Protein AF-A0A3N5KUD0-F1 (afdb_monomer)

Sequence (151 aa):
RRAGVSFHHTDRGGDITYHGPGQVVGYPILDLREWKRDVAAYVRAIEQVLIDTLAGFGISSGRILGATGVWVDGKKVAAIGVHISRWVTSHGFALNVTTDLSYFQYIVPCGLAKPVTSMAELGCRASRGEVVSALARSFSGIFEFEMEMAA

Radius of gyration: 15.15 Å; Cα contacts (8 Å, |Δi|>4): 228; chains: 1; bounding box: 36×34×39 Å

Secondary structure (DSSP, 8-state):
-TTS-------SSSS-----TTEEEE----BGGGTT--HHHHHHHHHHHHHHHHHTTT---EEETTEEEEEETTEEEEEEEEEEETTEEEEEEEEESS--GGGGGG---TTS---B--TTTTT----HHHHHHHHHHHHHHHHT---PPP-

Nearest PDB structures (foldseek):
  2qhv-assembly1_A  TM=9.414E-01  e=2.216E-14  Thermus thermophilus HB8
  2aru-assembly1_A  TM=7.532E-01  e=3.796E-07  Thermoplasma acidophilum
  4xtw-assembly2_B  TM=7.934E-01  e=2.442E-05  Mycobacterium tuberculosis
  4op0-assembly2_B  TM=7.267E-01  e=1.372E-05  Mycobacterium tuberculosis H37Rv
  6jom-assembly2_B  TM=7.104E-01  e=2.148E-05  Mesomycoplasma hyopneumoniae J

Structure (mmCIF, N/CA/C/O backbone):
data_AF-A0A3N5KUD0-F1
#
_entry.id   AF-A0A3N5KUD0-F1
#
loop_
_atom_site.group_PDB
_atom_site.id
_atom_site.type_symbol
_atom_site.label_atom_id
_atom_site.label_alt_id
_atom_site.label_comp_id
_atom_site.label_asym_id
_atom_site.label_entity_id
_atom_site.label_seq_id
_atom_site.pdbx_PDB_ins_code
_atom_site.Cartn_x
_atom_site.Cartn_y
_atom_site.Cartn_z
_atom_site.occupancy
_atom_site.B_iso_or_equiv
_atom_site.auth_seq_id
_atom_site.auth_comp_id
_atom_site.auth_asym_id
_atom_site.auth_atom_id
_atom_site.pdbx_PDB_model_num
ATOM 1 N N . ARG A 1 1 ? 6.034 -20.499 12.705 1.00 60.84 1 ARG A N 1
ATOM 2 C CA . ARG A 1 1 ? 5.197 -21.691 13.009 1.00 60.84 1 ARG A CA 1
ATOM 3 C C . ARG A 1 1 ? 4.516 -21.652 14.389 1.00 60.84 1 ARG A C 1
ATOM 5 O O . ARG A 1 1 ? 3.348 -21.989 14.419 1.00 60.84 1 ARG A O 1
ATOM 12 N N . ARG A 1 2 ? 5.139 -21.204 15.501 1.00 66.06 2 ARG A N 1
ATOM 13 C CA . ARG A 1 2 ? 4.450 -21.126 16.823 1.00 66.06 2 ARG A CA 1
ATOM 14 C C . ARG A 1 2 ? 3.281 -20.127 16.895 1.00 66.06 2 ARG A C 1
ATOM 16 O O . ARG A 1 2 ? 2.329 -20.387 17.607 1.00 66.06 2 ARG A O 1
ATOM 23 N N . ALA A 1 3 ? 3.330 -19.035 16.130 1.00 77.62 3 ALA A N 1
ATOM 24 C CA . ALA A 1 3 ? 2.257 -18.035 16.057 1.00 77.62 3 ALA A CA 1
ATOM 25 C C . ALA A 1 3 ? 1.248 -18.288 14.913 1.00 77.62 3 ALA A C 1
ATOM 27 O O . ALA A 1 3 ? 0.609 -17.357 14.449 1.00 77.62 3 ALA A O 1
ATOM 28 N N . GLY A 1 4 ? 1.185 -19.501 14.346 1.00 86.69 4 GLY A N 1
ATOM 29 C CA . GLY A 1 4 ? 0.314 -19.785 13.189 1.00 86.69 4 GLY A CA 1
ATOM 30 C C . GLY A 1 4 ? 0.749 -19.145 11.858 1.00 86.69 4 GLY A C 1
ATOM 31 O O . GLY A 1 4 ? 0.085 -19.328 10.847 1.00 86.69 4 GLY A O 1
ATOM 32 N N . VAL A 1 5 ? 1.886 -18.439 11.823 1.00 89.06 5 VAL A N 1
ATOM 33 C CA . VAL A 1 5 ? 2.396 -17.751 10.623 1.00 89.06 5 VAL A CA 1
ATOM 34 C C . VAL A 1 5 ? 3.285 -18.662 9.767 1.00 89.06 5 VAL A C 1
ATOM 36 O O . VAL A 1 5 ? 4.205 -19.322 10.286 1.00 89.06 5 VAL A O 1
ATOM 39 N N . SER A 1 6 ? 3.038 -18.652 8.452 1.00 92.62 6 SER A N 1
ATOM 40 C CA . SER A 1 6 ? 3.927 -19.189 7.415 1.00 92.62 6 SER A CA 1
ATOM 41 C C . SER A 1 6 ? 4.916 -18.131 6.929 1.00 92.62 6 SER A C 1
ATOM 43 O O . SER A 1 6 ? 4.553 -16.966 6.797 1.00 92.62 6 SER A O 1
ATOM 45 N N . PHE A 1 7 ? 6.139 -18.545 6.612 1.00 93.31 7 PHE A N 1
ATOM 46 C CA . PHE A 1 7 ? 7.179 -17.670 6.081 1.00 93.31 7 PHE A CA 1
ATOM 47 C C . PHE A 1 7 ? 7.537 -18.095 4.659 1.00 93.31 7 PHE A C 1
ATOM 49 O O . PHE A 1 7 ? 7.699 -19.290 4.409 1.00 93.31 7 PHE A O 1
ATOM 56 N N . HIS A 1 8 ? 7.664 -17.118 3.761 1.00 94.81 8 HIS A N 1
ATOM 57 C CA . HIS A 1 8 ? 7.936 -17.330 2.342 1.00 94.81 8 HIS A CA 1
ATOM 58 C C . HIS A 1 8 ? 8.954 -16.304 1.854 1.00 94.81 8 HIS A C 1
ATOM 60 O O . HIS A 1 8 ? 8.806 -15.110 2.120 1.00 94.81 8 HIS A O 1
ATOM 66 N N . HIS A 1 9 ? 9.962 -16.766 1.116 1.00 96.06 9 HIS A N 1
ATOM 67 C CA . HIS A 1 9 ? 10.816 -15.882 0.329 1.00 96.06 9 HIS A CA 1
ATOM 68 C C . HIS A 1 9 ? 10.092 -15.480 -0.960 1.00 96.06 9 HIS A C 1
ATOM 70 O O . HIS A 1 9 ? 9.332 -16.262 -1.526 1.00 96.06 9 HIS A O 1
ATOM 76 N N . THR A 1 10 ? 10.322 -14.252 -1.409 1.00 95.62 10 THR A N 1
ATOM 77 C CA . THR A 1 10 ? 9.666 -13.645 -2.573 1.00 95.62 10 THR A CA 1
ATOM 78 C C . THR A 1 10 ? 10.653 -12.725 -3.292 1.00 95.62 10 THR A C 1
ATOM 80 O O . THR A 1 10 ? 11.650 -12.312 -2.703 1.00 95.62 10 THR A O 1
ATOM 83 N N . ASP A 1 11 ? 10.383 -12.432 -4.561 1.00 94.94 11 ASP A N 1
ATOM 84 C CA . ASP A 1 11 ? 11.167 -11.566 -5.448 1.00 94.94 11 ASP A CA 1
ATOM 85 C C . ASP A 1 11 ? 10.683 -10.102 -5.467 1.00 94.94 11 ASP A C 1
ATOM 87 O O . ASP A 1 11 ? 11.226 -9.277 -6.205 1.00 94.94 11 ASP A O 1
ATOM 91 N N . ARG A 1 12 ? 9.673 -9.745 -4.658 1.00 94.50 12 ARG A N 1
ATOM 92 C CA . ARG A 1 12 ? 9.225 -8.349 -4.534 1.00 94.50 12 ARG A CA 1
ATOM 93 C C . ARG A 1 12 ? 10.319 -7.439 -3.980 1.00 94.50 12 ARG A C 1
ATOM 95 O O . ARG A 1 12 ? 11.104 -7.833 -3.122 1.00 94.50 12 ARG A O 1
ATOM 102 N N . GLY A 1 13 ? 10.271 -6.170 -4.376 1.00 90.12 13 GLY A N 1
ATOM 103 C CA . GLY A 1 13 ? 11.044 -5.121 -3.725 1.00 90.12 13 GLY A CA 1
ATOM 104 C C . GLY A 1 13 ? 10.681 -4.939 -2.242 1.00 90.12 13 GLY A C 1
ATOM 105 O O . GLY A 1 13 ? 9.577 -5.271 -1.786 1.00 90.12 13 GLY A O 1
ATOM 106 N N . GLY A 1 14 ? 11.619 -4.348 -1.502 1.00 88.44 14 GLY A N 1
ATOM 107 C CA . GLY A 1 14 ? 11.533 -4.151 -0.055 1.00 88.44 14 GLY A CA 1
ATOM 108 C C . GLY A 1 14 ? 12.031 -5.353 0.752 1.00 88.44 14 GLY A C 1
ATOM 109 O O . GLY A 1 14 ? 12.440 -6.367 0.204 1.00 88.44 14 GLY A O 1
ATOM 110 N N . ASP A 1 15 ? 11.994 -5.217 2.073 1.00 89.75 15 ASP A N 1
ATOM 111 C CA . ASP A 1 15 ? 12.420 -6.239 3.039 1.00 89.75 15 ASP A CA 1
ATOM 112 C C . ASP A 1 15 ? 11.204 -7.069 3.513 1.00 89.75 15 ASP A C 1
ATOM 114 O O . ASP A 1 15 ? 10.210 -7.197 2.796 1.00 89.75 15 ASP A O 1
ATOM 118 N N . ILE A 1 16 ? 11.232 -7.638 4.713 1.00 92.69 16 ILE A N 1
ATOM 119 C CA . ILE A 1 16 ? 10.148 -8.405 5.325 1.00 92.69 16 ILE A CA 1
ATOM 120 C C . ILE A 1 16 ? 8.845 -7.597 5.514 1.00 92.69 16 ILE A C 1
ATOM 122 O O . ILE A 1 16 ? 8.845 -6.395 5.779 1.00 92.69 16 ILE A O 1
ATOM 126 N N . THR A 1 17 ? 7.699 -8.271 5.378 1.00 94.44 17 THR A N 1
ATOM 127 C CA . THR A 1 17 ? 6.366 -7.717 5.673 1.00 94.44 17 THR A CA 1
ATOM 128 C C . THR A 1 17 ? 5.431 -8.813 6.186 1.00 94.44 17 THR A C 1
ATOM 130 O O . THR A 1 17 ? 5.784 -9.993 6.142 1.00 94.44 17 THR A O 1
ATOM 133 N N . TYR A 1 18 ? 4.246 -8.427 6.658 1.00 95.06 18 TYR A N 1
ATOM 134 C CA . TYR A 1 18 ? 3.200 -9.335 7.119 1.00 95.06 18 TYR A CA 1
ATOM 135 C C . TYR A 1 18 ? 1.912 -9.143 6.313 1.00 95.06 18 TYR A C 1
ATOM 137 O O . TYR A 1 18 ? 1.499 -8.012 6.037 1.00 95.06 18 TYR A O 1
ATOM 145 N N . HIS A 1 19 ? 1.269 -10.268 5.999 1.00 96.94 19 HIS A N 1
ATOM 146 C CA . HIS A 1 19 ? -0.076 -10.326 5.444 1.00 96.94 19 HIS A CA 1
ATOM 147 C C . HIS A 1 19 ? -0.942 -11.267 6.274 1.00 96.94 19 HIS A C 1
ATOM 149 O O . HIS A 1 19 ? -0.497 -12.350 6.656 1.00 96.94 19 HIS A O 1
ATOM 155 N N . GLY A 1 20 ? -2.188 -10.869 6.516 1.00 96.06 20 GLY A N 1
ATOM 156 C CA . GLY A 1 20 ? -3.143 -11.672 7.269 1.00 96.06 20 GLY A CA 1
ATOM 157 C C . GLY A 1 20 ? -4.561 -11.104 7.236 1.00 96.06 20 GLY A C 1
ATOM 158 O O . GLY A 1 20 ? -4.815 -10.112 6.543 1.00 96.06 20 GLY A O 1
ATOM 159 N N . PRO A 1 21 ? -5.500 -11.733 7.967 1.00 96.62 21 PRO A N 1
ATOM 160 C CA . PRO A 1 21 ? -6.894 -11.305 8.014 1.00 96.62 21 PRO A CA 1
ATOM 161 C C . PRO A 1 21 ? -7.051 -9.814 8.342 1.00 96.62 21 PRO A C 1
ATOM 163 O O . PRO A 1 21 ? -6.283 -9.246 9.116 1.00 96.62 21 PRO A O 1
ATOM 166 N N . GLY A 1 22 ? -8.049 -9.176 7.727 1.00 97.06 22 GLY A N 1
ATOM 167 C CA . GLY A 1 22 ? -8.311 -7.741 7.885 1.00 97.06 22 GLY A CA 1
ATOM 168 C C . GLY A 1 22 ? -7.403 -6.822 7.062 1.00 97.06 22 GLY A C 1
ATOM 169 O O . GLY A 1 22 ? -7.588 -5.609 7.086 1.00 97.06 22 GLY A O 1
ATOM 170 N N . GLN A 1 23 ? -6.437 -7.363 6.315 1.00 98.19 23 GLN A N 1
ATOM 171 C CA . GLN A 1 23 ? -5.635 -6.605 5.354 1.00 98.19 23 GLN A CA 1
ATOM 172 C C . GLN A 1 23 ? -6.212 -6.740 3.939 1.00 98.19 23 GLN A C 1
ATOM 174 O O . GLN A 1 23 ? -6.584 -7.835 3.514 1.00 98.19 23 GLN A O 1
ATOM 179 N N . VAL A 1 24 ? -6.268 -5.638 3.192 1.00 98.56 24 VAL A N 1
ATOM 180 C CA . VAL A 1 24 ? -6.577 -5.669 1.757 1.00 98.56 24 VAL A CA 1
ATOM 181 C C . VAL A 1 24 ? -5.264 -5.689 0.992 1.00 98.56 24 VAL A C 1
ATOM 183 O O . VAL A 1 24 ? -4.507 -4.722 1.018 1.00 98.56 24 VAL A O 1
ATOM 186 N N . VAL A 1 25 ? -4.996 -6.807 0.324 1.00 98.50 25 VAL A N 1
ATOM 187 C CA . VAL A 1 25 ? -3.827 -6.987 -0.541 1.00 98.50 25 VAL A CA 1
ATOM 188 C C . VAL A 1 25 ? -4.275 -6.823 -1.986 1.00 98.50 25 VAL A C 1
ATOM 190 O O . VAL A 1 25 ? -5.229 -7.476 -2.409 1.00 98.50 25 VAL A O 1
ATOM 193 N N . GLY A 1 26 ? -3.611 -5.943 -2.729 1.00 98.00 26 GLY A N 1
ATOM 194 C CA . GLY A 1 26 ? -3.884 -5.721 -4.144 1.00 98.00 26 GLY A CA 1
ATOM 195 C C . GLY A 1 26 ? -2.647 -5.996 -4.982 1.00 98.00 26 GLY A C 1
ATOM 196 O O . GLY A 1 26 ? -1.561 -5.509 -4.660 1.00 98.00 26 GLY A O 1
ATOM 197 N N . TYR A 1 27 ? -2.828 -6.752 -6.066 1.00 98.06 27 TYR A N 1
ATOM 198 C CA . TYR A 1 27 ? -1.774 -7.077 -7.022 1.00 98.06 27 TYR A CA 1
ATOM 199 C C . TYR A 1 27 ? -2.127 -6.565 -8.422 1.00 98.06 27 TYR A C 1
ATOM 201 O O . TYR A 1 27 ? -2.705 -7.314 -9.208 1.00 98.06 27 TYR A O 1
ATOM 209 N N . PRO A 1 28 ? -1.828 -5.293 -8.749 1.00 96.56 28 PRO A N 1
ATOM 210 C CA . PRO A 1 28 ? -2.011 -4.790 -10.103 1.00 96.56 28 PRO A CA 1
ATOM 211 C C . PRO A 1 28 ? -0.999 -5.476 -11.027 1.00 96.56 28 PRO A C 1
ATOM 213 O O . PRO A 1 28 ? 0.211 -5.274 -10.896 1.00 96.56 28 PRO A O 1
ATOM 216 N N . ILE A 1 29 ? -1.499 -6.309 -11.939 1.00 97.12 29 ILE A N 1
ATOM 217 C CA . ILE A 1 29 ? -0.705 -6.985 -12.969 1.00 97.12 29 ILE A CA 1
ATOM 218 C C . ILE A 1 29 ? -0.883 -6.200 -14.266 1.00 97.12 29 ILE A C 1
ATOM 220 O O . ILE A 1 29 ? -1.864 -6.385 -14.980 1.00 97.12 29 ILE A O 1
ATOM 224 N N . LEU A 1 30 ? 0.033 -5.272 -14.528 1.00 96.06 30 LEU A N 1
ATOM 225 C CA . LEU A 1 30 ? -0.061 -4.289 -15.603 1.00 96.06 30 LEU A CA 1
ATOM 226 C C . LEU A 1 30 ? 1.162 -4.375 -16.510 1.00 96.06 30 LEU A C 1
ATOM 228 O O . LEU A 1 30 ? 2.286 -4.547 -16.031 1.00 96.06 30 LEU A O 1
ATOM 232 N N . ASP A 1 31 ? 0.951 -4.195 -17.812 1.00 97.06 31 ASP A N 1
ATOM 233 C CA . ASP A 1 31 ? 2.034 -3.941 -18.756 1.00 97.06 31 ASP A CA 1
ATOM 234 C C . ASP A 1 31 ? 2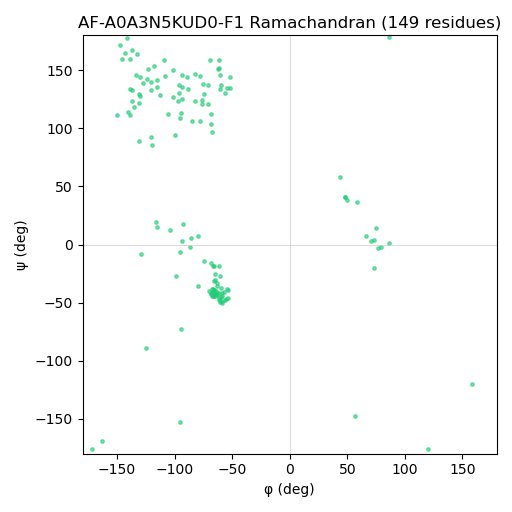.364 -2.447 -18.766 1.00 97.06 31 ASP A C 1
ATOM 236 O O . ASP A 1 31 ? 1.626 -1.627 -19.308 1.00 97.06 31 ASP A O 1
ATOM 240 N N . LEU A 1 32 ? 3.495 -2.072 -18.171 1.00 96.56 32 LEU A N 1
ATOM 241 C CA . LEU A 1 32 ? 3.888 -0.669 -18.079 1.00 96.56 32 LEU A CA 1
ATOM 242 C C . LEU A 1 32 ? 4.241 -0.063 -19.438 1.00 96.56 32 LEU A C 1
ATOM 244 O O . LEU A 1 32 ? 4.286 1.163 -19.528 1.00 96.56 32 LEU A O 1
ATOM 248 N N . ARG A 1 33 ? 4.482 -0.869 -20.484 1.00 96.00 33 ARG A N 1
ATOM 249 C CA . ARG A 1 33 ? 4.684 -0.351 -21.849 1.00 96.00 33 ARG A CA 1
ATOM 250 C C . ARG A 1 33 ? 3.443 0.365 -22.376 1.00 96.00 33 ARG A C 1
ATOM 252 O O . ARG A 1 33 ? 3.602 1.363 -23.064 1.00 96.00 33 ARG A O 1
ATOM 259 N N . GLU A 1 34 ? 2.260 -0.098 -21.978 1.00 93.44 34 GLU A N 1
ATOM 260 C CA . GLU A 1 34 ? 0.954 0.447 -22.375 1.00 93.44 34 GLU A CA 1
ATOM 261 C C . GLU A 1 34 ? 0.499 1.616 -21.485 1.00 93.44 34 GLU A C 1
ATOM 263 O O . GLU A 1 34 ? -0.618 2.105 -21.613 1.00 93.44 34 GLU A O 1
ATOM 268 N N . TRP A 1 35 ? 1.349 2.067 -20.556 1.00 92.62 35 TRP A N 1
ATOM 269 C CA . TRP A 1 35 ? 1.033 3.177 -19.659 1.00 92.62 35 TRP A CA 1
ATOM 270 C C . TRP A 1 35 ? 2.084 4.289 -19.737 1.00 92.62 35 TRP A C 1
ATOM 272 O O . TRP A 1 35 ? 1.955 5.215 -20.529 1.00 92.62 35 TRP A O 1
ATOM 282 N N . LYS A 1 36 ? 3.147 4.227 -18.927 1.00 93.12 36 LYS A N 1
ATOM 283 C CA . LYS A 1 36 ? 4.201 5.268 -18.885 1.00 93.12 36 LYS A CA 1
ATOM 284 C C . LYS A 1 36 ? 5.617 4.725 -19.017 1.00 93.12 36 LYS A C 1
ATOM 286 O O . LYS A 1 36 ? 6.565 5.495 -19.114 1.00 93.12 36 LYS A O 1
ATOM 291 N N . ARG A 1 37 ? 5.769 3.399 -18.979 1.00 95.31 37 ARG A N 1
ATOM 292 C CA . ARG A 1 37 ? 7.050 2.681 -18.957 1.00 95.31 37 ARG A CA 1
ATOM 293 C C . ARG A 1 37 ? 8.024 3.257 -17.915 1.00 95.31 37 ARG A C 1
ATOM 295 O O . ARG A 1 37 ? 9.223 3.369 -18.150 1.00 95.31 37 ARG A O 1
ATOM 302 N N . ASP A 1 38 ? 7.492 3.600 -16.743 1.00 96.94 38 ASP A N 1
ATOM 303 C CA . ASP A 1 38 ? 8.230 4.208 -15.637 1.00 96.94 38 ASP A CA 1
ATOM 304 C C . ASP A 1 38 ? 7.842 3.533 -14.313 1.00 96.94 38 ASP A C 1
ATOM 306 O O . ASP A 1 38 ? 6.689 3.559 -13.873 1.00 96.94 38 ASP A O 1
ATOM 310 N N . VAL A 1 39 ? 8.838 2.914 -13.678 1.00 95.44 39 VAL A N 1
ATOM 311 C CA . VAL A 1 39 ? 8.690 2.181 -12.416 1.00 95.44 39 VAL A CA 1
ATOM 312 C C . VAL A 1 39 ? 8.433 3.119 -11.238 1.00 95.44 39 VAL A C 1
ATOM 314 O O . VAL A 1 39 ? 7.617 2.812 -10.369 1.00 95.44 39 VAL A O 1
ATOM 317 N N . ALA A 1 40 ? 9.116 4.262 -11.190 1.00 95.88 40 ALA A N 1
ATOM 318 C CA . ALA A 1 40 ? 8.940 5.226 -10.115 1.00 95.88 40 ALA A CA 1
ATOM 319 C C . ALA A 1 40 ? 7.554 5.870 -10.210 1.00 95.88 40 ALA A C 1
ATOM 321 O O . ALA A 1 40 ? 6.858 5.966 -9.197 1.00 95.88 40 ALA A O 1
ATOM 322 N N . ALA A 1 41 ? 7.118 6.227 -11.423 1.00 97.19 41 ALA A N 1
ATOM 323 C CA . ALA A 1 41 ? 5.764 6.714 -11.666 1.00 97.19 41 ALA A CA 1
ATOM 324 C C . ALA A 1 41 ? 4.708 5.677 -11.253 1.00 97.19 41 ALA A C 1
ATOM 326 O O . ALA A 1 41 ? 3.727 6.042 -10.610 1.00 97.19 41 ALA A O 1
ATOM 327 N N . TYR A 1 42 ? 4.930 4.390 -11.544 1.00 98.00 42 TYR A N 1
ATOM 328 C CA . TYR A 1 42 ? 4.033 3.301 -11.139 1.00 98.00 42 TYR A CA 1
ATOM 329 C C . TYR A 1 42 ? 3.886 3.198 -9.619 1.00 98.00 42 TYR A C 1
ATOM 331 O O . TYR A 1 42 ? 2.772 3.186 -9.094 1.00 98.00 42 TYR A O 1
ATOM 339 N N . VAL A 1 43 ? 5.002 3.196 -8.887 1.00 97.69 43 VAL A N 1
ATOM 340 C CA . VAL A 1 43 ? 4.970 3.152 -7.419 1.00 97.69 43 VAL A CA 1
ATOM 341 C C . VAL A 1 43 ? 4.298 4.406 -6.849 1.00 97.69 43 VAL A C 1
ATOM 343 O O . VAL A 1 43 ? 3.464 4.293 -5.951 1.00 97.69 43 VAL A O 1
ATOM 346 N N . ARG A 1 44 ? 4.591 5.597 -7.395 1.00 98.12 44 ARG A N 1
ATOM 347 C CA . ARG A 1 44 ? 3.932 6.850 -6.983 1.00 98.12 44 ARG A CA 1
ATOM 348 C C . ARG A 1 44 ? 2.431 6.846 -7.260 1.00 98.12 44 ARG A C 1
ATOM 350 O O . ARG A 1 44 ? 1.686 7.394 -6.445 1.00 98.12 44 ARG A O 1
ATOM 357 N N . ALA A 1 45 ? 1.997 6.228 -8.355 1.00 98.38 45 ALA A N 1
ATOM 358 C CA . ALA A 1 45 ? 0.591 6.062 -8.693 1.00 98.38 45 ALA A CA 1
ATOM 359 C C . ALA A 1 45 ? -0.121 5.134 -7.699 1.00 98.38 45 ALA A C 1
ATOM 361 O O . ALA A 1 45 ? -1.168 5.512 -7.186 1.00 98.38 45 ALA A O 1
ATOM 362 N N . ILE A 1 46 ? 0.474 3.993 -7.322 1.00 98.56 46 ILE A N 1
ATOM 363 C CA . ILE A 1 46 ? -0.087 3.130 -6.263 1.00 98.56 46 ILE A CA 1
ATOM 364 C C . ILE A 1 46 ? -0.205 3.890 -4.936 1.00 98.56 46 ILE A C 1
ATOM 366 O O . ILE A 1 46 ? -1.238 3.811 -4.273 1.00 98.56 46 ILE A O 1
ATOM 370 N N . GLU A 1 47 ? 0.826 4.644 -4.541 1.00 98.81 47 GLU A N 1
ATOM 371 C CA . GLU A 1 47 ? 0.741 5.492 -3.345 1.00 98.81 47 GLU A CA 1
ATOM 372 C C . GLU A 1 47 ? -0.420 6.486 -3.450 1.00 98.81 47 GLU A C 1
ATOM 374 O O . GLU A 1 47 ? -1.124 6.688 -2.466 1.00 98.81 47 GLU A O 1
ATOM 379 N N . GLN A 1 48 ? -0.641 7.084 -4.627 1.00 98.81 48 GLN A N 1
ATOM 380 C CA . GLN A 1 48 ? -1.724 8.049 -4.818 1.00 98.81 48 GLN A CA 1
ATOM 381 C C . GLN A 1 48 ? -3.096 7.388 -4.720 1.00 98.81 48 GLN A C 1
ATOM 383 O O . GLN A 1 48 ? -3.949 7.898 -4.007 1.00 98.81 48 GLN A O 1
ATOM 388 N N . VAL A 1 49 ? -3.281 6.224 -5.346 1.00 98.75 49 VAL A N 1
ATOM 389 C CA . VAL A 1 49 ? -4.518 5.440 -5.235 1.00 98.75 49 VAL A CA 1
ATOM 390 C C . VAL A 1 49 ? -4.875 5.184 -3.773 1.00 98.75 49 VAL A C 1
ATOM 392 O O . VAL A 1 49 ? -6.024 5.357 -3.369 1.00 98.75 49 VAL A O 1
ATOM 395 N N . LEU A 1 50 ? -3.889 4.784 -2.971 1.00 98.88 50 LEU A N 1
ATOM 396 C CA . LEU A 1 50 ? -4.069 4.513 -1.548 1.00 98.88 50 LEU A CA 1
ATOM 397 C C . LEU A 1 50 ? -4.393 5.784 -0.754 1.00 98.88 50 LEU A C 1
ATOM 399 O O . LEU A 1 50 ? -5.275 5.747 0.101 1.00 98.88 50 LEU A O 1
ATOM 403 N N . ILE A 1 51 ? -3.712 6.896 -1.045 1.00 98.88 51 ILE A N 1
ATOM 404 C CA . ILE A 1 51 ? -3.977 8.201 -0.421 1.00 98.88 51 ILE A CA 1
ATOM 405 C C . ILE A 1 51 ? -5.402 8.669 -0.735 1.00 98.88 51 ILE A C 1
ATOM 407 O O . ILE A 1 51 ? -6.135 9.025 0.185 1.00 98.88 51 ILE A O 1
ATOM 411 N N . ASP A 1 52 ? -5.823 8.603 -1.999 1.00 98.81 52 ASP A N 1
ATOM 412 C CA . ASP A 1 52 ? -7.157 9.029 -2.436 1.00 98.81 52 ASP A CA 1
ATOM 413 C C . ASP A 1 52 ? -8.251 8.124 -1.855 1.00 98.81 52 ASP A C 1
ATOM 415 O O . ASP A 1 52 ? -9.297 8.601 -1.413 1.00 98.81 52 ASP A O 1
ATOM 419 N N . THR A 1 53 ? -7.982 6.816 -1.777 1.00 98.75 53 THR A N 1
ATOM 420 C CA . THR A 1 53 ? -8.868 5.852 -1.111 1.00 98.75 53 THR A CA 1
ATOM 421 C C . THR A 1 53 ? -9.071 6.235 0.354 1.00 98.75 53 THR A C 1
ATOM 423 O O . THR A 1 53 ? -10.206 6.313 0.818 1.00 98.75 53 THR A O 1
ATOM 426 N N . LEU A 1 54 ? -7.983 6.484 1.090 1.00 98.81 54 LEU A N 1
ATOM 427 C CA . LEU A 1 54 ? -8.024 6.856 2.506 1.00 98.81 54 LEU A CA 1
ATOM 428 C C . LEU A 1 54 ? -8.727 8.201 2.725 1.00 98.81 54 LEU A C 1
ATOM 430 O O . LEU A 1 54 ? -9.536 8.321 3.648 1.00 98.81 54 LEU A O 1
ATOM 434 N N . ALA A 1 55 ? -8.493 9.176 1.843 1.00 98.69 55 ALA A N 1
ATOM 435 C CA . ALA A 1 55 ? -9.169 10.468 1.872 1.00 98.69 55 ALA A CA 1
ATOM 436 C C . ALA A 1 55 ? -10.696 10.323 1.741 1.00 98.69 55 ALA A C 1
ATOM 438 O O . ALA A 1 55 ? -11.436 11.000 2.454 1.00 98.69 55 ALA A O 1
ATOM 439 N N . GLY A 1 56 ? -11.176 9.378 0.922 1.00 98.38 56 GLY A N 1
ATOM 440 C CA . GLY A 1 56 ? -12.602 9.044 0.807 1.00 98.38 56 GLY A CA 1
ATOM 441 C C . GLY A 1 56 ? -13.247 8.526 2.101 1.00 98.38 56 GLY A C 1
ATOM 442 O O . GLY A 1 56 ? -14.466 8.588 2.243 1.00 98.38 56 GLY A O 1
ATOM 443 N N . PHE A 1 57 ? -12.443 8.069 3.063 1.00 98.56 57 PHE A N 1
ATOM 444 C CA . PHE A 1 57 ? -12.881 7.671 4.405 1.00 98.56 57 PHE A CA 1
ATOM 445 C C . PHE A 1 57 ? -12.532 8.707 5.486 1.00 98.56 57 PHE A C 1
ATOM 447 O O . PHE A 1 57 ? -12.610 8.400 6.675 1.00 98.56 57 PHE A O 1
ATOM 454 N N . GLY A 1 58 ? -12.132 9.923 5.097 1.00 98.38 58 GLY A N 1
ATOM 455 C CA . GLY A 1 58 ? -11.760 10.995 6.023 1.00 98.38 58 GLY A CA 1
ATOM 456 C C . GLY A 1 58 ? -10.389 10.815 6.683 1.00 98.38 58 GLY A C 1
ATOM 457 O O . GLY A 1 58 ? -10.092 11.498 7.661 1.00 98.38 58 GLY A O 1
ATOM 458 N N . ILE A 1 59 ? -9.545 9.913 6.173 1.00 98.69 59 ILE A N 1
ATOM 459 C CA . ILE A 1 59 ? -8.204 9.665 6.709 1.00 98.69 59 ILE A CA 1
ATOM 460 C C . ILE A 1 59 ? -7.186 10.484 5.911 1.00 98.69 59 ILE A C 1
ATOM 462 O O . ILE A 1 59 ? -6.869 10.164 4.764 1.00 98.69 59 ILE A O 1
ATOM 466 N N . SER A 1 60 ? -6.633 11.525 6.538 1.00 98.50 60 SER A N 1
ATOM 467 C CA . SER A 1 60 ? -5.514 12.285 5.971 1.00 98.50 60 SER A CA 1
ATOM 468 C C . SER A 1 60 ? -4.239 11.443 6.014 1.00 98.50 60 SER A C 1
ATOM 470 O O . SER A 1 60 ? -3.818 10.988 7.076 1.00 98.50 60 SER A O 1
ATOM 472 N N . SER A 1 61 ? -3.635 11.203 4.853 1.00 98.62 61 SER A N 1
ATOM 473 C CA . SER A 1 61 ? -2.459 10.348 4.715 1.00 98.62 61 SER A CA 1
ATOM 474 C C . SER A 1 61 ? -1.500 10.890 3.662 1.00 98.62 61 SER A C 1
ATOM 476 O O . SER A 1 61 ? -1.849 11.759 2.863 1.00 98.62 61 SER A O 1
ATOM 478 N N . GLY A 1 62 ? -0.266 10.394 3.660 1.00 98.25 62 GLY A N 1
ATOM 479 C CA . GLY A 1 62 ? 0.740 10.883 2.734 1.00 98.25 62 GLY A CA 1
ATOM 480 C C . GLY A 1 62 ? 1.947 9.976 2.575 1.00 98.25 62 GLY A C 1
ATOM 481 O O . GLY A 1 62 ? 1.979 8.822 3.007 1.00 98.25 62 GLY A O 1
ATOM 482 N N . ARG A 1 63 ? 2.960 10.535 1.919 1.00 97.69 63 ARG A N 1
ATOM 483 C CA . ARG A 1 63 ? 4.243 9.892 1.632 1.00 97.69 63 ARG A CA 1
ATOM 484 C C . ARG A 1 63 ? 5.290 10.386 2.618 1.00 97.69 63 ARG A C 1
ATOM 486 O O . ARG A 1 63 ? 5.267 11.546 3.019 1.00 97.69 63 ARG A O 1
ATOM 493 N N . ILE A 1 64 ? 6.265 9.538 2.921 1.00 95.06 64 ILE A N 1
ATOM 494 C CA . ILE A 1 64 ? 7.492 9.952 3.604 1.00 95.06 64 ILE A CA 1
ATOM 495 C C . ILE A 1 64 ? 8.650 9.790 2.622 1.00 95.06 64 ILE A C 1
ATOM 497 O O . ILE A 1 64 ? 8.814 8.734 2.007 1.00 95.06 64 ILE A O 1
ATOM 501 N N . LEU A 1 65 ? 9.456 10.843 2.457 1.00 91.88 65 LEU A N 1
ATOM 502 C CA . LEU A 1 65 ? 10.616 10.813 1.569 1.00 91.88 65 LEU A CA 1
ATOM 503 C C . LEU A 1 65 ? 11.561 9.667 1.967 1.00 91.88 65 LEU A C 1
ATOM 505 O O . LEU A 1 65 ? 11.885 9.494 3.140 1.00 91.88 65 LEU A O 1
ATOM 509 N N . GLY A 1 66 ? 11.965 8.861 0.983 1.00 89.75 66 GLY A N 1
ATOM 510 C CA . GLY A 1 66 ? 12.822 7.691 1.199 1.00 89.75 66 GLY A CA 1
ATOM 511 C C . GLY A 1 66 ? 12.134 6.492 1.865 1.00 89.75 66 GLY A C 1
ATOM 512 O O . GLY A 1 66 ? 12.803 5.501 2.136 1.00 89.75 66 GLY A O 1
ATOM 513 N N . ALA A 1 67 ? 10.823 6.542 2.128 1.00 91.69 67 ALA A N 1
ATOM 514 C CA . ALA A 1 67 ? 10.099 5.454 2.779 1.00 91.69 67 ALA A CA 1
ATOM 515 C C . ALA A 1 67 ? 8.812 5.091 2.019 1.00 91.69 67 ALA A C 1
ATOM 517 O O . ALA A 1 67 ? 7.729 5.599 2.310 1.00 91.69 67 ALA A O 1
ATOM 518 N N . THR A 1 68 ? 8.950 4.167 1.067 1.00 94.31 68 THR A N 1
ATOM 519 C CA . THR A 1 68 ? 7.866 3.637 0.227 1.00 94.31 68 THR A CA 1
ATOM 520 C C . THR A 1 68 ? 6.669 3.140 1.044 1.00 94.31 68 THR A C 1
ATOM 522 O O . THR A 1 68 ? 6.827 2.414 2.039 1.00 94.31 68 THR A O 1
ATOM 525 N N . GLY A 1 69 ? 5.470 3.510 0.592 1.00 96.00 69 GLY A N 1
ATOM 526 C CA . GLY A 1 69 ? 4.197 3.203 1.243 1.00 96.00 69 GLY A CA 1
ATOM 527 C C . GLY A 1 69 ? 3.425 4.463 1.631 1.00 96.00 69 GLY A C 1
ATOM 528 O O . GLY A 1 69 ? 3.852 5.582 1.349 1.00 96.00 69 GLY A O 1
ATOM 529 N N . VAL A 1 70 ? 2.290 4.269 2.300 1.00 98.44 70 VAL A N 1
ATOM 530 C CA . VAL A 1 70 ? 1.412 5.363 2.746 1.00 98.44 70 VAL A CA 1
ATOM 531 C C . VAL A 1 70 ? 1.362 5.419 4.267 1.00 98.44 70 VAL A C 1
ATOM 533 O O . VAL A 1 70 ? 1.369 4.384 4.944 1.00 98.44 70 VAL A O 1
ATOM 536 N N . TRP A 1 71 ? 1.343 6.642 4.792 1.00 98.31 71 TRP A N 1
ATOM 537 C CA . TRP A 1 71 ? 1.603 6.956 6.191 1.00 98.31 71 TRP A CA 1
ATOM 538 C C . TRP A 1 71 ? 0.557 7.915 6.762 1.00 98.31 71 TRP A C 1
ATOM 540 O O . TRP A 1 71 ? 0.101 8.816 6.062 1.00 98.31 71 TRP A O 1
ATOM 550 N N . VAL A 1 72 ? 0.238 7.745 8.044 1.00 98.25 72 VAL A N 1
ATOM 551 C CA . VAL A 1 72 ? -0.611 8.634 8.853 1.00 98.25 72 VAL A CA 1
ATOM 552 C C . VAL A 1 72 ? 0.138 8.908 10.151 1.00 98.25 72 VAL A C 1
ATOM 554 O O . VAL A 1 72 ? 0.537 7.962 10.827 1.00 98.25 72 VAL A O 1
ATOM 557 N N . ASP A 1 73 ? 0.412 10.177 10.460 1.00 95.56 73 ASP A N 1
ATOM 558 C CA . ASP A 1 73 ? 1.146 10.599 11.667 1.00 95.56 73 ASP A CA 1
ATOM 559 C C . ASP A 1 73 ? 2.446 9.809 11.920 1.00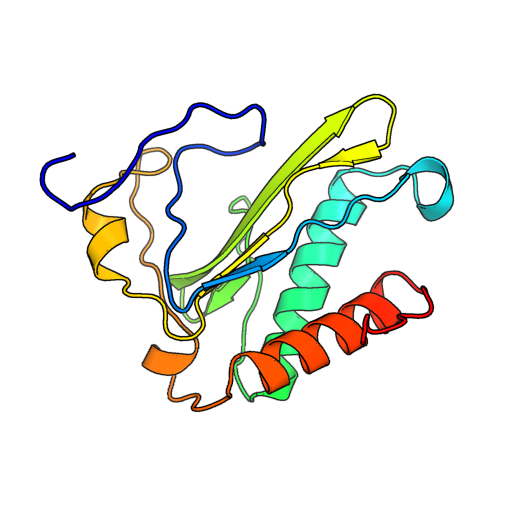 95.56 73 ASP A C 1
ATOM 561 O O . ASP A 1 73 ? 2.763 9.387 13.031 1.00 95.56 73 ASP A O 1
ATOM 565 N N . GLY A 1 74 ? 3.201 9.539 10.850 1.00 94.56 74 GLY A N 1
ATOM 566 C CA . GLY A 1 74 ? 4.452 8.775 10.911 1.00 94.56 74 GLY A CA 1
ATOM 567 C C . GLY A 1 74 ? 4.290 7.254 11.056 1.00 94.56 74 GLY A C 1
ATOM 568 O O . GLY A 1 74 ? 5.293 6.539 11.003 1.00 94.56 74 GLY A O 1
ATOM 569 N N . LYS A 1 75 ? 3.059 6.738 11.172 1.00 96.50 75 LYS A N 1
ATOM 570 C CA . LYS A 1 75 ? 2.740 5.304 11.181 1.00 96.50 75 LYS A CA 1
ATOM 571 C C . LYS A 1 75 ? 2.383 4.809 9.778 1.00 96.50 75 LYS A C 1
ATOM 573 O O . LYS A 1 75 ? 1.613 5.448 9.066 1.00 96.50 75 LYS A O 1
ATOM 578 N N . LYS A 1 76 ? 2.912 3.658 9.359 1.00 97.06 76 LYS A N 1
ATOM 579 C CA . LYS A 1 76 ? 2.607 3.070 8.042 1.00 97.06 76 LYS A CA 1
ATOM 580 C C . LYS A 1 76 ? 1.224 2.421 8.053 1.00 97.06 76 LYS A C 1
ATOM 582 O O . LYS A 1 76 ? 1.003 1.480 8.812 1.00 97.06 76 LYS A O 1
ATOM 587 N N . VAL A 1 77 ? 0.327 2.872 7.180 1.00 98.50 77 VAL A N 1
ATOM 588 C CA . VAL A 1 77 ? -1.010 2.277 6.993 1.00 98.50 77 VAL A CA 1
ATOM 589 C C . VAL A 1 77 ? -1.059 1.334 5.787 1.00 98.50 77 VAL A C 1
ATOM 591 O O . VAL A 1 77 ? -1.819 0.367 5.791 1.00 98.50 77 VAL A O 1
ATOM 594 N N . ALA A 1 78 ? -0.208 1.560 4.780 1.00 98.38 78 ALA A N 1
ATOM 595 C CA . ALA A 1 78 ? -0.085 0.673 3.629 1.00 98.38 78 ALA A CA 1
ATOM 596 C C . ALA A 1 78 ? 1.375 0.429 3.234 1.00 98.38 78 ALA A C 1
ATOM 598 O O . ALA A 1 78 ? 2.173 1.364 3.105 1.00 98.38 78 ALA A O 1
ATOM 599 N N . ALA A 1 79 ? 1.718 -0.838 3.014 1.00 97.56 79 ALA A N 1
ATOM 600 C CA . ALA A 1 79 ? 2.995 -1.251 2.447 1.00 97.56 79 ALA A CA 1
ATOM 601 C C . ALA A 1 79 ? 2.877 -1.414 0.928 1.00 97.56 79 ALA A C 1
ATOM 603 O O . ALA A 1 79 ? 1.838 -1.839 0.430 1.00 97.56 79 ALA A O 1
ATOM 604 N N . ILE A 1 80 ? 3.951 -1.103 0.201 1.00 97.94 80 ILE A N 1
ATOM 605 C CA . ILE A 1 80 ? 4.053 -1.318 -1.245 1.00 97.94 80 ILE A CA 1
ATOM 606 C C . ILE A 1 80 ? 5.365 -2.048 -1.509 1.00 97.94 80 ILE A C 1
ATOM 608 O O . ILE A 1 80 ? 6.426 -1.619 -1.052 1.00 97.94 80 ILE A O 1
ATOM 612 N N . GLY A 1 81 ? 5.274 -3.155 -2.233 1.00 96.75 81 GLY A N 1
ATOM 613 C CA . GLY A 1 81 ? 6.398 -3.968 -2.666 1.00 96.75 81 GLY A CA 1
ATOM 614 C C . GLY A 1 81 ? 6.027 -4.616 -3.987 1.00 96.75 81 GLY A C 1
ATOM 615 O O . GLY A 1 81 ? 5.136 -5.460 -4.031 1.00 96.75 81 GLY A O 1
ATOM 616 N N . VAL A 1 82 ? 6.695 -4.188 -5.053 1.00 97.56 82 VAL A N 1
ATOM 617 C CA . VAL A 1 82 ? 6.429 -4.616 -6.430 1.00 97.56 82 VAL A CA 1
ATOM 618 C C . VAL A 1 82 ? 7.652 -5.320 -6.997 1.00 97.56 82 VAL A C 1
ATOM 620 O O . VAL A 1 82 ? 8.779 -5.048 -6.581 1.00 97.56 82 VAL A O 1
ATOM 623 N N . HIS A 1 83 ? 7.432 -6.209 -7.952 1.00 97.75 83 HIS A N 1
ATOM 624 C CA . HIS A 1 83 ? 8.466 -6.727 -8.841 1.00 97.75 83 HIS A CA 1
ATOM 625 C C . HIS A 1 83 ? 8.043 -6.447 -10.282 1.00 97.75 83 HIS A C 1
ATOM 627 O O . HIS A 1 83 ? 6.854 -6.314 -10.571 1.00 97.75 83 HIS A O 1
ATOM 633 N N . ILE A 1 84 ? 9.013 -6.285 -11.180 1.00 97.56 84 ILE A N 1
ATOM 634 C CA . ILE A 1 84 ? 8.752 -5.984 -12.587 1.00 97.56 84 ILE A CA 1
ATOM 635 C C . ILE A 1 84 ? 9.674 -6.845 -13.432 1.00 97.56 84 ILE A C 1
ATOM 637 O O . ILE A 1 84 ? 10.894 -6.771 -13.305 1.00 97.56 84 ILE A O 1
ATOM 641 N N . SER A 1 85 ? 9.087 -7.624 -14.335 1.00 97.38 85 SER A N 1
ATOM 642 C CA . SER A 1 85 ? 9.820 -8.440 -15.298 1.00 97.38 85 SER A CA 1
ATOM 643 C C . SER A 1 85 ? 9.256 -8.206 -16.687 1.00 97.38 85 SER A C 1
ATOM 645 O O . SER A 1 85 ? 8.045 -8.255 -16.882 1.00 97.38 85 SER A O 1
ATOM 647 N N . ARG A 1 86 ? 10.127 -7.921 -17.664 1.00 96.62 86 ARG A N 1
ATOM 648 C CA . ARG A 1 86 ? 9.714 -7.603 -19.047 1.00 96.62 86 ARG A CA 1
ATOM 649 C C . ARG A 1 86 ? 8.615 -6.524 -19.116 1.00 96.62 86 ARG A C 1
ATOM 651 O O . ARG A 1 86 ? 7.720 -6.605 -19.949 1.00 96.62 86 ARG A O 1
ATOM 658 N N . TRP A 1 87 ? 8.708 -5.524 -18.235 1.00 97.62 87 TRP A N 1
ATOM 659 C CA . TRP A 1 87 ? 7.739 -4.431 -18.064 1.00 97.62 87 TRP A CA 1
ATOM 660 C C . TRP A 1 87 ? 6.348 -4.823 -17.553 1.00 97.62 87 TRP A C 1
ATOM 662 O O . TRP A 1 87 ? 5.496 -3.950 -17.444 1.00 97.62 87 TRP A O 1
ATOM 672 N N . VAL A 1 88 ? 6.136 -6.079 -17.160 1.00 98.12 88 VAL A N 1
ATOM 673 C CA . VAL A 1 88 ? 4.906 -6.523 -16.498 1.00 98.12 88 VAL A CA 1
ATOM 674 C C . VAL A 1 88 ? 5.108 -6.527 -14.984 1.00 98.12 88 VAL A C 1
ATOM 676 O O . VAL A 1 88 ? 6.116 -7.044 -14.490 1.00 98.12 88 VAL A O 1
ATOM 679 N N . THR A 1 89 ? 4.175 -5.924 -14.250 1.00 98.19 89 THR A N 1
ATOM 680 C CA . THR A 1 89 ? 4.225 -5.815 -12.786 1.00 98.19 89 THR A CA 1
ATOM 681 C C . THR A 1 89 ? 3.710 -7.082 -12.103 1.00 98.19 89 THR A C 1
ATOM 683 O O . THR A 1 89 ? 2.787 -7.740 -12.576 1.00 98.19 89 THR A O 1
ATOM 686 N N . SER A 1 90 ? 4.287 -7.410 -10.951 1.00 97.81 90 SER A N 1
ATOM 687 C CA . SER A 1 90 ? 3.775 -8.399 -10.003 1.00 97.81 90 SER A CA 1
ATOM 688 C C . SER A 1 90 ? 3.899 -7.885 -8.566 1.00 97.81 90 SER A C 1
ATOM 690 O O . SER A 1 90 ? 4.567 -6.878 -8.298 1.00 97.81 90 SER A O 1
ATOM 692 N N . HIS A 1 91 ? 3.237 -8.575 -7.631 1.00 97.88 91 HIS A N 1
ATOM 693 C CA . HIS A 1 91 ? 2.977 -8.081 -6.272 1.00 97.88 91 HIS A CA 1
ATOM 694 C C . HIS A 1 91 ? 2.228 -6.747 -6.320 1.00 97.88 91 HIS A C 1
ATOM 696 O O . HIS A 1 91 ? 1.379 -6.570 -7.187 1.00 97.88 91 HIS A O 1
ATOM 702 N N . GLY A 1 92 ? 2.446 -5.831 -5.377 1.00 98.12 92 GLY A N 1
ATOM 703 C CA . GLY A 1 92 ? 1.624 -4.629 -5.290 1.00 98.12 92 GLY A CA 1
ATOM 704 C C . GLY A 1 92 ? 1.661 -4.002 -3.913 1.00 98.12 92 GLY A C 1
ATOM 705 O O . GLY A 1 92 ? 2.717 -3.584 -3.436 1.00 98.12 92 GLY A O 1
ATOM 706 N N . PHE A 1 93 ? 0.496 -3.914 -3.283 1.00 98.69 93 PHE A N 1
ATOM 707 C CA . PHE A 1 93 ? 0.324 -3.228 -2.012 1.00 98.69 93 PHE A CA 1
ATOM 708 C C . PHE A 1 93 ? -0.467 -4.055 -1.005 1.00 98.69 93 PHE A C 1
ATOM 710 O O . PHE A 1 93 ? -1.173 -5.003 -1.345 1.00 98.69 93 PHE A O 1
ATOM 717 N N . ALA A 1 94 ? -0.365 -3.642 0.252 1.00 98.50 94 ALA A N 1
ATOM 718 C CA . ALA A 1 94 ? -1.124 -4.184 1.359 1.00 98.50 94 ALA A CA 1
ATOM 719 C C . ALA A 1 94 ? -1.580 -3.042 2.272 1.00 98.50 94 ALA A C 1
ATOM 721 O O . ALA A 1 94 ? -0.752 -2.393 2.911 1.00 98.50 94 ALA A O 1
ATOM 722 N N . LEU A 1 95 ? -2.888 -2.792 2.299 1.00 98.81 95 LEU A N 1
ATOM 723 C CA . LEU A 1 95 ? -3.547 -1.778 3.119 1.00 98.81 95 LEU A CA 1
ATOM 724 C C . LEU A 1 95 ? -4.097 -2.417 4.396 1.00 98.81 95 LEU A C 1
ATOM 726 O O . LEU A 1 95 ? -4.900 -3.353 4.339 1.00 98.81 95 LEU A O 1
ATOM 730 N N . ASN A 1 96 ? -3.690 -1.894 5.550 1.00 98.62 96 ASN A N 1
ATOM 731 C CA . ASN A 1 96 ? -4.181 -2.356 6.841 1.00 98.62 96 ASN A CA 1
ATOM 732 C C . ASN A 1 96 ? -5.580 -1.779 7.107 1.00 98.62 96 ASN A C 1
ATOM 734 O O . ASN A 1 96 ? -5.707 -0.597 7.429 1.00 98.62 96 ASN A O 1
ATOM 738 N N . VAL A 1 97 ? -6.630 -2.600 6.998 1.00 98.69 97 VAL A N 1
ATOM 739 C CA . VAL A 1 97 ? -8.016 -2.154 7.237 1.00 98.69 97 VAL A CA 1
ATOM 740 C C . VAL A 1 97 ? -8.416 -2.447 8.680 1.00 98.69 97 VAL A C 1
ATOM 742 O O . VAL A 1 97 ? -8.441 -1.543 9.507 1.00 98.69 97 VAL A O 1
ATOM 745 N N . THR A 1 98 ? -8.641 -3.720 9.000 1.00 98.38 98 THR A N 1
ATOM 746 C CA . THR A 1 98 ? -8.889 -4.243 10.358 1.00 98.38 98 THR A CA 1
ATOM 747 C C . THR A 1 98 ? -7.781 -5.203 10.802 1.00 98.38 98 THR A C 1
ATOM 749 O O . THR A 1 98 ? -7.985 -6.034 11.683 1.00 98.38 98 THR A O 1
ATOM 752 N N . THR A 1 99 ? -6.619 -5.1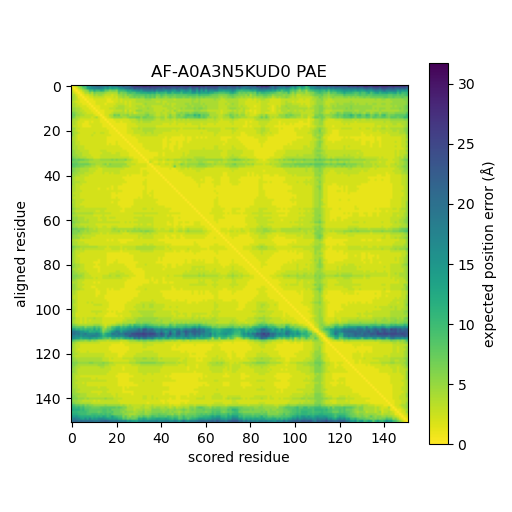31 10.146 1.00 97.69 99 THR A N 1
ATOM 753 C CA . THR A 1 99 ? -5.480 -6.030 10.350 1.00 97.69 99 THR A CA 1
ATOM 754 C C . THR A 1 99 ? -5.053 -6.079 11.811 1.00 97.69 99 THR A C 1
ATOM 756 O O . THR A 1 99 ? -4.868 -5.038 12.437 1.00 97.69 99 THR A O 1
ATOM 759 N N . ASP A 1 100 ? -4.817 -7.285 12.328 1.00 95.94 100 ASP A N 1
ATOM 760 C CA . ASP A 1 100 ? -4.161 -7.457 13.622 1.00 95.94 100 ASP A CA 1
ATOM 761 C C . ASP A 1 100 ? -2.695 -7.009 13.522 1.00 95.94 100 ASP A C 1
ATOM 763 O O . ASP A 1 100 ? -1.839 -7.692 12.949 1.00 95.94 100 ASP A O 1
ATOM 767 N N . LEU A 1 101 ? -2.420 -5.821 14.061 1.00 96.00 101 LEU A N 1
ATOM 768 C CA . LEU A 1 101 ? -1.111 -5.183 13.989 1.00 96.00 101 LEU A CA 1
ATOM 769 C C . LEU A 1 101 ? -0.079 -5.828 14.923 1.00 96.00 101 LEU A C 1
ATOM 771 O O . LEU A 1 101 ? 1.117 -5.595 14.739 1.00 96.00 101 LEU A O 1
ATOM 775 N N . SER A 1 102 ? -0.499 -6.665 15.881 1.00 93.88 102 SER A N 1
ATOM 776 C CA . SER A 1 102 ? 0.419 -7.327 16.817 1.00 93.88 102 SER A CA 1
ATOM 777 C C . SER A 1 102 ? 1.426 -8.230 16.101 1.00 93.88 102 SER A C 1
ATOM 779 O O . SER A 1 102 ? 2.559 -8.370 16.552 1.00 93.88 102 SER A O 1
ATOM 781 N N . TYR A 1 103 ? 1.081 -8.762 14.925 1.00 93.50 103 TYR A N 1
ATOM 782 C CA . TYR A 1 103 ? 1.986 -9.586 14.124 1.00 93.50 103 TYR A CA 1
ATOM 783 C C . TYR A 1 103 ? 3.211 -8.829 13.600 1.00 93.50 103 TYR A C 1
ATOM 785 O O . TYR A 1 103 ? 4.255 -9.446 13.374 1.00 93.50 103 TYR A O 1
ATOM 793 N N . PHE A 1 104 ? 3.129 -7.503 13.448 1.00 92.44 104 PHE A N 1
ATOM 794 C CA . PHE A 1 104 ? 4.278 -6.703 13.022 1.00 92.44 104 PHE A CA 1
ATOM 795 C C . PHE A 1 104 ? 5.396 -6.675 14.075 1.00 92.44 104 PHE A C 1
ATOM 797 O O . PHE A 1 104 ? 6.541 -6.430 13.714 1.00 92.44 104 PHE A O 1
ATOM 804 N N . GLN A 1 105 ? 5.117 -7.013 15.342 1.00 90.00 105 GLN A N 1
ATOM 805 C CA . GLN A 1 105 ? 6.147 -7.116 16.386 1.00 90.00 105 GLN A CA 1
ATOM 806 C C . GLN A 1 105 ? 7.146 -8.260 16.140 1.00 90.00 105 GLN A C 1
ATOM 808 O O . GLN A 1 105 ? 8.224 -8.282 16.728 1.00 90.00 105 GLN A O 1
ATOM 813 N N . TYR A 1 106 ? 6.790 -9.231 15.290 1.00 90.12 106 TYR A N 1
ATOM 814 C CA . TYR A 1 106 ? 7.640 -10.381 14.976 1.00 90.12 106 TYR A CA 1
ATOM 815 C C . TYR A 1 106 ? 8.629 -10.114 13.837 1.00 90.12 106 TYR A C 1
ATOM 817 O O . TYR A 1 106 ? 9.399 -11.010 13.489 1.00 90.12 106 TYR A O 1
ATOM 825 N N . ILE A 1 107 ? 8.600 -8.924 13.231 1.00 89.44 107 ILE A N 1
ATOM 826 C CA . ILE A 1 107 ? 9.444 -8.569 12.090 1.00 89.44 107 ILE A CA 1
ATOM 827 C C . ILE A 1 107 ? 10.151 -7.232 12.336 1.00 89.44 107 ILE A C 1
ATOM 829 O O . ILE A 1 107 ? 9.583 -6.314 12.917 1.00 89.44 107 ILE A O 1
ATOM 833 N N . VAL A 1 108 ? 11.394 -7.106 11.866 1.00 84.06 108 VAL A N 1
ATOM 834 C CA . VAL A 1 108 ? 12.166 -5.853 11.928 1.00 84.06 108 VAL A CA 1
ATOM 835 C C . VAL A 1 108 ? 12.521 -5.436 10.501 1.00 84.06 108 VAL A C 1
ATOM 837 O O . VAL A 1 108 ? 13.525 -5.904 9.971 1.00 84.06 108 VAL A O 1
ATOM 840 N N . PRO A 1 109 ? 11.703 -4.595 9.847 1.00 75.62 109 PRO A N 1
ATOM 841 C CA . PRO A 1 109 ? 12.001 -4.135 8.497 1.00 75.62 109 PRO A CA 1
ATOM 842 C C . PRO A 1 109 ? 13.105 -3.067 8.516 1.00 75.62 109 PRO A C 1
ATOM 844 O O . PRO A 1 109 ? 12.963 -2.044 9.185 1.00 75.62 109 PRO A O 1
ATOM 847 N N . CYS A 1 110 ? 14.187 -3.288 7.762 1.00 63.22 110 CYS A N 1
ATOM 848 C CA . CYS A 1 110 ? 15.258 -2.317 7.484 1.00 63.22 110 CYS A CA 1
ATOM 849 C C . CYS A 1 110 ? 15.756 -1.491 8.697 1.00 63.22 110 CYS A C 1
ATOM 851 O O . CYS A 1 110 ? 15.732 -0.260 8.669 1.00 63.22 110 CYS A O 1
ATOM 853 N N . GLY A 1 111 ? 16.236 -2.151 9.757 1.00 58.00 111 GLY A N 1
ATOM 854 C CA . GLY A 1 111 ? 17.074 -1.549 10.814 1.00 58.00 111 GLY A CA 1
ATOM 855 C C . GLY A 1 111 ? 16.392 -0.601 11.816 1.00 58.00 111 GLY A C 1
ATOM 856 O O . GLY A 1 111 ? 16.910 -0.429 12.915 1.00 58.00 111 GLY A O 1
ATOM 857 N N . LEU A 1 112 ? 15.226 -0.032 11.498 1.00 56.28 112 LEU A N 1
ATOM 858 C CA . LEU A 1 112 ? 14.398 0.757 12.417 1.00 56.28 112 LEU A CA 1
ATOM 859 C C . LEU A 1 112 ? 12.922 0.428 12.179 1.00 56.28 112 LEU A C 1
ATOM 861 O O . LEU A 1 112 ? 12.356 0.756 11.134 1.00 56.28 112 LEU A O 1
ATOM 865 N N . ALA A 1 113 ? 12.284 -0.192 13.173 1.00 63.53 113 ALA A N 1
ATOM 866 C CA . ALA A 1 113 ? 10.858 -0.484 13.140 1.00 63.53 113 ALA A CA 1
ATOM 867 C C . ALA A 1 113 ? 10.063 0.828 13.204 1.00 63.53 113 ALA A C 1
ATOM 869 O O . ALA A 1 113 ? 9.840 1.392 14.275 1.00 63.53 113 ALA A O 1
ATOM 870 N N . LYS A 1 114 ? 9.642 1.340 12.045 1.00 79.69 114 LYS A N 1
ATOM 871 C CA . LYS A 1 114 ? 8.644 2.410 12.014 1.00 79.69 114 LYS A CA 1
ATOM 872 C C . LYS A 1 114 ? 7.287 1.826 12.426 1.00 79.69 114 LYS A C 1
ATOM 874 O O . LYS A 1 114 ? 6.954 0.732 11.963 1.00 79.69 114 LYS A O 1
ATOM 879 N N . PRO A 1 115 ? 6.508 2.526 13.268 1.00 91.75 115 PRO A N 1
ATOM 880 C CA . PRO A 1 115 ? 5.219 2.023 13.718 1.00 91.75 115 PRO A CA 1
ATOM 881 C C . PRO A 1 115 ? 4.269 1.821 12.532 1.00 91.75 115 PRO A C 1
ATOM 883 O O . PRO A 1 115 ? 4.368 2.496 11.504 1.00 91.75 115 PRO A O 1
ATOM 886 N N . VAL A 1 116 ? 3.342 0.883 12.683 1.00 96.06 116 VAL A N 1
ATOM 887 C CA . VAL A 1 116 ? 2.264 0.617 11.724 1.00 96.06 116 VAL A CA 1
ATOM 888 C C . VAL A 1 116 ? 0.933 1.057 12.320 1.00 96.06 116 VAL A C 1
ATOM 890 O O . VAL A 1 116 ? 0.811 1.189 13.534 1.00 96.06 116 VAL A O 1
ATOM 893 N N . THR A 1 117 ? -0.055 1.300 11.468 1.00 98.12 117 THR A N 1
ATOM 894 C CA . THR A 1 117 ? -1.438 1.549 11.878 1.00 98.12 117 THR A CA 1
ATOM 895 C C . THR A 1 117 ? -2.414 0.883 10.910 1.00 98.12 117 THR A C 1
ATOM 897 O O . THR A 1 117 ? -1.996 0.254 9.933 1.00 98.12 117 THR A O 1
ATOM 900 N N . SER A 1 118 ? -3.709 0.997 11.186 1.00 98.69 118 SER A N 1
ATOM 901 C CA . SER A 1 118 ? -4.798 0.481 10.359 1.00 98.69 118 SER A CA 1
ATOM 902 C C . SER A 1 118 ? -5.940 1.486 10.285 1.00 98.69 118 SER A C 1
ATOM 904 O O . SER A 1 118 ? -6.084 2.332 11.166 1.00 98.69 118 SER A O 1
ATOM 906 N N . MET A 1 119 ? -6.798 1.363 9.274 1.00 98.69 119 MET A N 1
ATOM 907 C CA . MET A 1 119 ? -8.018 2.172 9.184 1.00 98.69 119 MET A CA 1
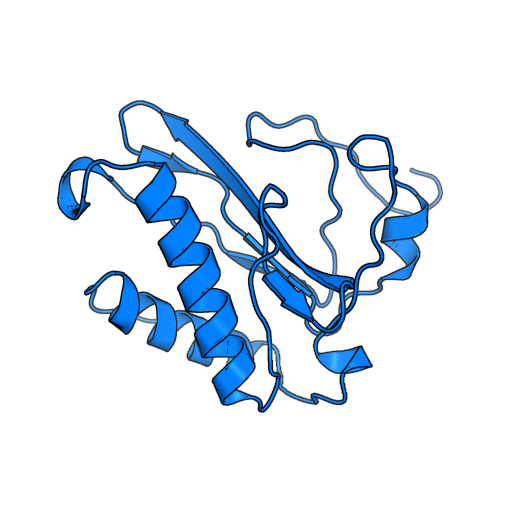ATOM 908 C C . MET A 1 119 ? -8.873 2.046 10.459 1.00 98.69 119 MET A C 1
ATOM 910 O O . MET A 1 119 ? -9.413 3.041 10.936 1.00 98.69 119 MET A O 1
ATOM 914 N N . ALA A 1 120 ? -8.946 0.852 11.053 1.00 98.50 120 ALA A N 1
ATOM 915 C CA . ALA A 1 120 ? -9.700 0.601 12.277 1.00 98.50 120 ALA A CA 1
ATOM 916 C C . ALA A 1 120 ? -9.120 1.289 13.529 1.00 98.50 120 ALA A C 1
ATOM 918 O O . ALA A 1 120 ? -9.897 1.780 14.349 1.00 98.50 120 ALA A O 1
ATOM 919 N N . GLU A 1 121 ? -7.789 1.347 13.684 1.00 98.38 121 GLU A N 1
ATOM 920 C CA . GLU A 1 121 ? -7.123 2.101 14.769 1.00 98.38 121 GLU A CA 1
ATOM 921 C C . GLU A 1 121 ? -7.352 3.612 14.610 1.00 98.38 121 GLU A C 1
ATOM 923 O O . GLU A 1 121 ? -7.497 4.325 15.598 1.00 98.38 121 GLU A O 1
ATOM 928 N N . LEU A 1 122 ? -7.474 4.077 13.362 1.00 98.31 122 LEU A N 1
ATOM 929 C CA . LEU A 1 122 ? -7.799 5.461 13.004 1.00 98.31 122 LEU A CA 1
ATOM 930 C C . LEU A 1 122 ? -9.306 5.782 13.106 1.00 98.31 122 LEU A C 1
ATOM 932 O O . LEU A 1 122 ? -9.738 6.855 12.697 1.00 98.31 122 LEU A O 1
ATOM 936 N N . GLY A 1 123 ? -10.121 4.866 13.641 1.00 97.81 123 GLY A N 1
ATOM 937 C CA . GLY A 1 123 ? -11.552 5.079 13.884 1.00 97.81 123 GLY A CA 1
ATOM 938 C C . GLY A 1 123 ? -12.474 4.783 12.697 1.00 97.81 123 GLY A C 1
ATOM 939 O O . GLY A 1 123 ? -13.691 4.913 12.830 1.00 97.81 123 GLY A O 1
ATOM 940 N N . CYS A 1 124 ? -11.947 4.330 11.558 1.00 97.94 124 CYS A N 1
ATOM 941 C CA . CYS A 1 124 ? -12.767 3.944 10.414 1.00 97.94 124 CYS A CA 1
ATOM 942 C C . CYS A 1 124 ? -13.452 2.587 10.652 1.00 97.94 124 CYS A C 1
ATOM 944 O O . CYS A 1 124 ? -12.855 1.636 11.165 1.00 97.94 124 CYS A O 1
ATOM 946 N N . ARG A 1 125 ? -14.726 2.486 10.259 1.00 96.88 125 ARG A N 1
ATOM 947 C CA . ARG A 1 125 ? -15.553 1.270 10.376 1.00 96.88 125 ARG A CA 1
ATOM 948 C C . ARG A 1 125 ? -15.970 0.691 9.023 1.00 96.88 125 ARG A C 1
ATOM 950 O O . ARG A 1 125 ? -16.871 -0.139 8.978 1.00 96.88 125 ARG A O 1
ATOM 957 N N . ALA A 1 126 ? -15.317 1.120 7.944 1.00 97.25 126 ALA A N 1
ATOM 958 C CA . ALA A 1 126 ? -15.602 0.631 6.603 1.00 97.25 126 ALA A CA 1
ATOM 959 C C . ALA A 1 126 ? -15.394 -0.886 6.506 1.00 97.25 126 ALA A C 1
ATOM 961 O O . ALA A 1 126 ? -14.410 -1.447 6.998 1.00 97.25 126 ALA A O 1
ATOM 962 N N . SER A 1 127 ? -16.324 -1.547 5.832 1.00 97.00 127 SER A N 1
ATOM 963 C CA . SER A 1 127 ? -16.213 -2.945 5.453 1.00 97.00 127 SER A CA 1
ATOM 964 C C . SER A 1 127 ? -15.131 -3.140 4.389 1.00 97.00 127 SER A C 1
ATOM 966 O O . SER A 1 127 ? -14.793 -2.241 3.616 1.00 97.00 127 SER A O 1
ATOM 968 N N . ARG A 1 128 ? -14.627 -4.375 4.275 1.00 96.00 128 ARG A N 1
ATOM 969 C CA . ARG A 1 128 ? -13.701 -4.749 3.195 1.00 96.00 128 ARG A CA 1
ATOM 970 C C . ARG A 1 128 ? -14.269 -4.414 1.809 1.00 96.00 128 ARG A C 1
ATOM 972 O O . ARG A 1 128 ? -13.513 -3.984 0.948 1.00 96.00 128 AR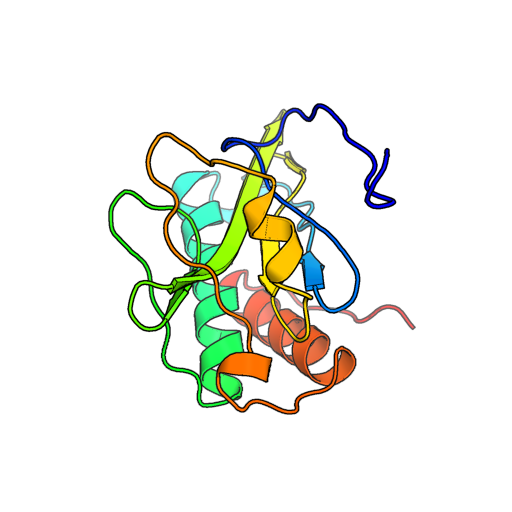G A O 1
ATOM 979 N N . GLY A 1 129 ? -15.571 -4.619 1.592 1.00 96.50 129 GLY A N 1
ATOM 980 C CA . GLY A 1 129 ? -16.223 -4.349 0.306 1.00 96.50 129 GLY A CA 1
ATOM 981 C C . GLY A 1 129 ? -16.215 -2.865 -0.059 1.00 96.50 129 GLY A C 1
ATOM 982 O O . GLY A 1 129 ? -15.889 -2.514 -1.192 1.00 96.50 129 GLY A O 1
ATOM 983 N N . GLU A 1 130 ? -16.487 -1.989 0.910 1.00 98.00 130 GLU A N 1
ATOM 984 C CA . GLU A 1 130 ? -16.417 -0.535 0.717 1.00 98.00 130 GLU A CA 1
ATOM 985 C C . GLU A 1 130 ? -14.993 -0.084 0.387 1.00 98.00 130 GLU A C 1
ATOM 987 O O . GLU A 1 130 ? -14.799 0.693 -0.548 1.00 98.00 130 GLU A O 1
ATOM 992 N N . VAL A 1 131 ? -13.991 -0.618 1.095 1.00 98.31 131 VAL A N 1
ATOM 993 C CA . VAL A 1 131 ? -12.579 -0.298 0.837 1.00 98.31 131 VAL A CA 1
ATOM 994 C C . VAL A 1 131 ? -12.137 -0.783 -0.543 1.00 98.31 131 VAL A C 1
ATOM 996 O O . VAL A 1 131 ? -11.508 -0.028 -1.277 1.00 98.31 131 VAL A O 1
ATOM 999 N N . VAL A 1 132 ? -12.495 -2.010 -0.937 1.00 97.31 132 VAL A N 1
ATOM 1000 C CA . VAL A 1 132 ? -12.189 -2.544 -2.278 1.00 97.31 132 VAL A CA 1
ATOM 1001 C C . VAL A 1 132 ? -12.857 -1.709 -3.372 1.00 97.31 132 VAL A C 1
ATOM 1003 O O . VAL A 1 132 ? -12.218 -1.393 -4.372 1.00 97.31 132 VAL A O 1
ATOM 1006 N N . SER A 1 133 ? -14.108 -1.293 -3.167 1.00 96.50 133 SER A N 1
ATOM 1007 C CA . SER A 1 133 ? -14.826 -0.440 -4.122 1.00 96.50 133 SER A CA 1
ATOM 1008 C C . SER A 1 133 ? -14.185 0.946 -4.247 1.00 96.50 133 SER A C 1
ATOM 1010 O O . SER A 1 133 ? -14.089 1.490 -5.345 1.00 96.50 133 SER A O 1
ATOM 1012 N N . ALA A 1 134 ? -13.726 1.524 -3.134 1.00 97.75 134 ALA A N 1
ATOM 1013 C CA . ALA A 1 134 ? -13.000 2.791 -3.139 1.00 97.75 134 ALA A CA 1
ATOM 1014 C C . ALA A 1 134 ? -11.644 2.668 -3.852 1.00 97.75 134 ALA A C 1
ATOM 1016 O O . ALA A 1 134 ? -11.352 3.488 -4.718 1.00 97.75 134 ALA A O 1
ATOM 1017 N N . LEU A 1 135 ? -10.884 1.602 -3.575 1.00 97.88 135 LEU A N 1
ATOM 1018 C CA . LEU A 1 135 ? -9.637 1.294 -4.280 1.00 97.88 135 LEU A CA 1
ATOM 1019 C C . LEU A 1 135 ? -9.862 1.187 -5.788 1.00 97.88 135 LEU A C 1
ATOM 1021 O O . LEU A 1 135 ? -9.119 1.803 -6.542 1.00 97.88 135 LEU A O 1
ATOM 1025 N N . ALA A 1 136 ? -10.882 0.448 -6.232 1.00 96.31 136 ALA A N 1
ATO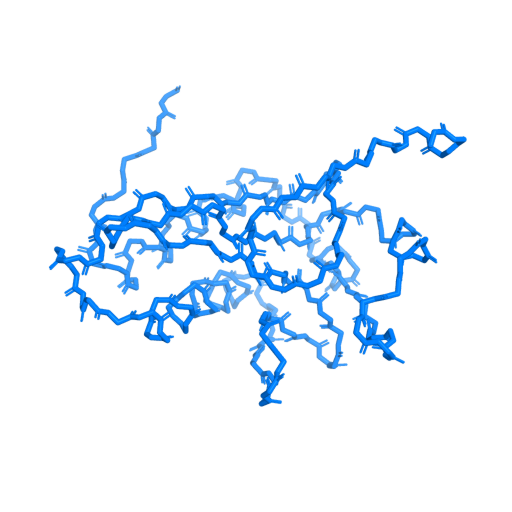M 1026 C CA . ALA A 1 136 ? -11.185 0.290 -7.654 1.00 96.31 136 ALA A CA 1
ATOM 1027 C C . ALA A 1 136 ? -11.471 1.640 -8.335 1.00 96.31 136 ALA A C 1
ATOM 1029 O O . ALA A 1 136 ? -10.905 1.927 -9.387 1.00 96.31 136 ALA A O 1
ATOM 1030 N N . ARG A 1 137 ? -12.272 2.510 -7.702 1.00 96.19 137 ARG A N 1
ATOM 1031 C CA . ARG A 1 137 ? -12.526 3.870 -8.212 1.00 96.19 137 ARG A CA 1
ATOM 1032 C C . ARG A 1 137 ? -11.246 4.703 -8.301 1.00 96.19 137 ARG A C 1
ATOM 1034 O O . ARG A 1 137 ? -11.006 5.337 -9.324 1.00 96.19 137 ARG A O 1
ATOM 1041 N N . SER A 1 138 ? -10.412 4.683 -7.262 1.00 97.50 138 SER A N 1
ATOM 1042 C CA . SER A 1 138 ? -9.138 5.410 -7.264 1.00 97.50 138 SER A CA 1
ATOM 1043 C C . SER A 1 138 ? -8.154 4.853 -8.300 1.00 97.50 138 SER A C 1
ATOM 1045 O O . SER A 1 138 ? -7.489 5.631 -8.977 1.00 97.50 138 SER A O 1
ATOM 1047 N N . PHE A 1 139 ? -8.089 3.529 -8.483 1.00 96.94 139 PHE A N 1
ATOM 1048 C CA . PHE A 1 139 ? -7.303 2.899 -9.549 1.00 96.94 139 PHE A CA 1
ATOM 1049 C C . PHE A 1 139 ? -7.756 3.374 -10.926 1.00 96.94 139 PHE A C 1
ATOM 1051 O O . PHE A 1 139 ? -6.914 3.803 -11.710 1.00 96.94 139 PHE A O 1
ATOM 1058 N N . SER A 1 140 ? -9.066 3.355 -11.185 1.00 95.31 140 SER A N 1
ATOM 1059 C CA . SER A 1 140 ? -9.638 3.816 -12.451 1.00 95.31 140 SER A CA 1
ATOM 1060 C C . SER A 1 140 ? -9.227 5.256 -12.771 1.00 95.31 140 SER A C 1
ATOM 1062 O O . SER A 1 140 ? -8.736 5.525 -13.863 1.00 95.31 140 SER A O 1
ATOM 1064 N N . GLY A 1 141 ? -9.327 6.164 -11.794 1.00 95.56 141 GLY A N 1
ATOM 1065 C CA . GLY A 1 141 ? -8.949 7.567 -11.981 1.00 95.56 141 GLY A CA 1
ATOM 1066 C C . GLY A 1 141 ? -7.446 7.801 -12.175 1.00 95.56 141 GLY A C 1
ATOM 1067 O O . GLY A 1 141 ? -7.061 8.600 -13.020 1.00 95.56 141 GLY A O 1
ATOM 1068 N N . ILE A 1 142 ? -6.585 7.118 -11.413 1.00 97.00 142 ILE A N 1
ATOM 1069 C CA . ILE A 1 142 ? -5.127 7.352 -11.442 1.00 97.00 142 ILE A CA 1
ATOM 1070 C C . ILE A 1 142 ? -4.437 6.668 -12.625 1.00 97.00 142 ILE A C 1
ATOM 1072 O O . ILE A 1 142 ? -3.451 7.187 -13.155 1.00 97.00 142 ILE A O 1
ATOM 1076 N N . PHE A 1 143 ? -4.912 5.484 -13.003 1.00 95.25 143 PHE A N 1
ATOM 1077 C CA . PHE A 1 143 ? -4.349 4.720 -14.112 1.00 95.25 143 PHE A CA 1
ATOM 1078 C C . PHE A 1 143 ? -5.080 4.948 -15.434 1.00 95.25 143 PHE A C 1
ATOM 1080 O O . PHE A 1 143 ? -4.584 4.486 -16.455 1.00 95.25 143 PHE A O 1
ATOM 1087 N N . GLU A 1 144 ? -6.196 5.683 -15.417 1.00 92.31 144 GLU A N 1
ATOM 1088 C CA . GLU A 1 144 ? -7.020 5.982 -16.595 1.00 92.31 144 GLU A CA 1
ATOM 1089 C C . GLU A 1 144 ? -7.539 4.703 -17.277 1.00 92.31 144 GLU A C 1
ATOM 1091 O O . GLU A 1 144 ? -7.654 4.618 -18.498 1.00 92.31 144 GLU A O 1
ATOM 1096 N N . PHE A 1 145 ? -7.865 3.694 -16.464 1.00 88.31 145 PHE A N 1
ATOM 1097 C CA . PHE A 1 145 ? -8.454 2.435 -16.914 1.00 88.31 145 PHE A CA 1
ATOM 1098 C C . PHE A 1 145 ? -9.916 2.333 -16.500 1.00 88.31 145 PHE A C 1
ATOM 1100 O O . PHE A 1 145 ? -10.301 2.751 -15.405 1.00 88.31 145 PHE A O 1
ATOM 1107 N N . GLU A 1 146 ? -10.731 1.717 -17.348 1.00 87.50 146 GLU A N 1
ATOM 1108 C CA . GLU A 1 146 ? -12.063 1.278 -16.951 1.00 87.50 146 GLU A CA 1
ATOM 1109 C C . GLU A 1 146 ? -11.938 0.040 -16.057 1.00 87.50 146 GLU A C 1
ATOM 1111 O O . GLU A 1 146 ? -11.213 -0.905 -16.369 1.00 87.5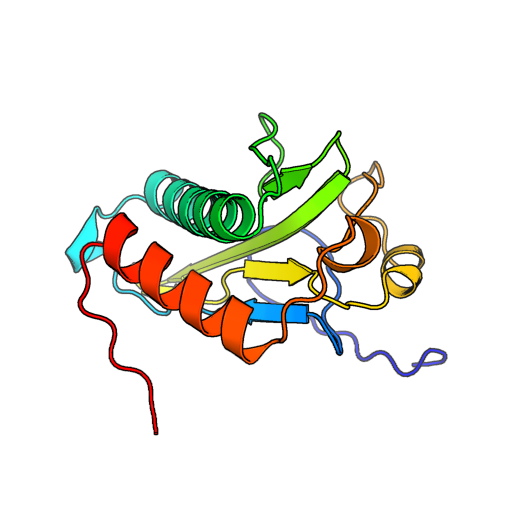0 146 GLU A O 1
ATOM 1116 N N . MET A 1 147 ? -12.600 0.074 -14.901 1.00 88.19 147 MET A N 1
ATOM 1117 C CA . MET A 1 147 ? -12.540 -1.001 -13.917 1.00 88.19 147 MET A CA 1
ATOM 1118 C C . MET A 1 147 ? -13.843 -1.787 -13.938 1.00 88.19 147 MET A C 1
ATOM 1120 O O . MET A 1 147 ? -14.878 -1.295 -13.490 1.00 88.19 147 MET A O 1
ATOM 1124 N N . GLU A 1 148 ? -13.770 -3.034 -14.386 1.00 87.75 148 GLU A N 1
ATOM 1125 C CA . GLU A 1 148 ? -14.862 -3.991 -14.252 1.00 87.75 148 GLU A CA 1
ATOM 1126 C C . GLU A 1 148 ? -14.678 -4.815 -12.977 1.00 87.75 148 GLU A C 1
ATOM 1128 O O . GLU A 1 148 ? -13.634 -5.429 -12.738 1.00 87.75 148 GLU A O 1
ATOM 1133 N N . MET A 1 149 ? -15.705 -4.825 -12.128 1.00 80.00 149 MET A N 1
ATOM 1134 C CA . MET A 1 149 ? -15.713 -5.667 -10.938 1.00 80.00 149 MET A CA 1
ATOM 1135 C C . MET A 1 149 ? -16.158 -7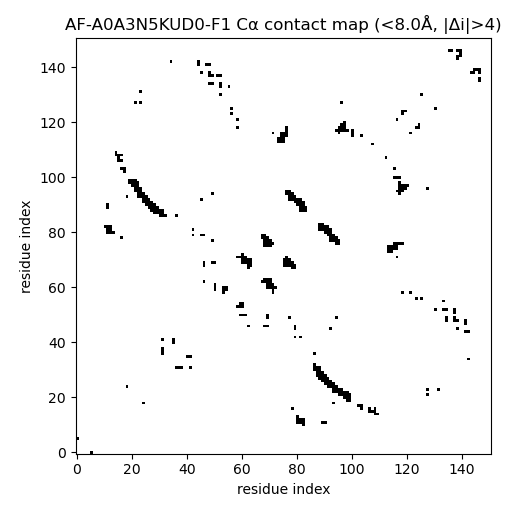.072 -11.332 1.00 80.00 149 MET A C 1
ATOM 1137 O O . MET A 1 149 ? -17.247 -7.248 -11.875 1.00 80.00 149 MET A O 1
ATOM 1141 N N . ALA A 1 150 ? -15.325 -8.071 -11.037 1.00 76.31 150 ALA A N 1
ATOM 1142 C CA . ALA A 1 150 ? -15.715 -9.466 -11.196 1.00 76.31 150 ALA A CA 1
ATOM 1143 C C . ALA A 1 150 ? -16.936 -9.776 -10.309 1.00 76.31 150 ALA A C 1
ATOM 1145 O O . ALA A 1 150 ? -16.966 -9.371 -9.142 1.00 76.31 150 ALA A O 1
ATOM 1146 N N . ALA A 1 151 ? -17.923 -10.457 -10.898 1.00 54.72 151 ALA A N 1
ATOM 1147 C CA . ALA A 1 151 ? -19.154 -10.893 -10.238 1.00 54.72 151 ALA A CA 1
ATOM 1148 C C . ALA A 1 151 ? -18.909 -11.972 -9.173 1.00 54.72 151 ALA A C 1
ATOM 1150 O O . ALA A 1 151 ? -17.979 -12.794 -9.356 1.00 54.72 151 ALA A O 1
#

Foldseek 3Di:
DVVPDDDDDDPWDFDDDDDDPQKDWDWDFDQCVVAPLDPVLVQVLLQQLVQQLCVVQVQHWDDDVPDRAIDGPQAGQKHFIWDADPRTITTTMMGRAPDPQVVLVVDDTPPHDGHHDHVVNVVGPDDPVSSVVSSQVSCCVSRVDDDDDDD

pLDDT: mean 93.76, std 8.63, range [54.72, 98.88]

Solvent-accessible surface area (backbone atoms only — not comparable to full-atom values): 8969 Å² total; per-residue (Å²): 96,94,82,77,49,85,87,80,91,76,81,43,45,76,73,77,84,89,86,59,72,46,43,52,71,47,63,66,72,45,59,30,77,84,69,77,65,44,70,68,60,50,53,53,46,54,41,46,25,52,35,54,31,35,46,76,68,74,39,78,54,42,76,49,91,97,46,81,32,31,28,41,96,80,19,38,33,26,49,53,32,45,30,72,57,98,53,31,37,38,53,29,39,39,37,29,38,62,34,71,65,73,65,56,76,82,57,74,40,83,95,55,75,68,53,70,48,26,43,42,80,72,68,44,82,76,51,73,67,58,51,53,53,38,38,48,54,28,43,22,68,74,69,74,43,89,76,82,79,85,130

Mean predicted aligned error: 3.66 Å

=== Feature glossary ===
A reading guide for the features in this record.

Start from the sequence.

  · Sequence gives the chain of amino acids in standard one-letter code (A=alanine, C=cysteine, …, Y=tyrosine), read N→C. It is the only feature that is directly encoded by the gene; all structural features are derived from the folded form of this sequence.

Fold it, and you get atomic coordinates and the backbone conformation that goes with them.

  · Structure coordinates are given as an mmCIF _atom_site loop: one row per atom with element, residue name, chain id, sequence number, and x/y/z position in Å. Only the four main-chain atoms per residue are included here; side chains are omitted to keep the record compact.

  · Backbone dihedral angles. Every residue except chain termini has a φ (preceding-C → N → Cα → C) and a ψ (N → Cα → C → next-N). They are reported in degrees following the IUPAC sign convention. Secondary structure is essentially a statement about which (φ, ψ) basin each residue occupies.

  · Eight-state secondary structure (DSSP): H is the canonical α-helix, G the tighter 3₁₀-helix, I the wider π-helix; E/B are β-structure, T and S are turns and bends, and '-' is everything else. DSSP derives these from the pattern of main-chain N–H···O=C hydrogen bonds, not from the sequence.

  · SS3 is a coarse helix/strand/coil call (letters a/b/c) made by the P-SEA algorithm from inter-Cα distances and dihedrals. It is less detailed than DSSP but needs only Cα positions.

Summarize the fold with a handful of shape descriptors and a per-residue structural alphabet.

  · Radius of gyration (Rg) is the root-mean-square distance of Cα atoms from their centroid — a single number for overall size and compactness. A globular domain of N residues has Rg ≈ 2.2·N^0.38 Å; an extended or disordered chain has a much larger Rg. The Cα contact count is the number of residue pairs whose Cα atoms are within 8 Å and are more than four positions apart in sequence — a standard proxy for tertiary packing density. The bounding box is the smallest axis-aligned box enclosing all Cα atoms.

  · 3Di is Foldseek's structural alphabet. Each residue is assigned one of twenty discrete states based on how its Cα sits relative to its spatial (not sequential) neighbors. Aligning 3Di strings finds structural homologs roughly as well as full 3D superposition, but orders of magnitude faster.

  · Solvent-accessible surface area (SASA) is the area in Å² traced out by the centre of a 1.4 Å probe sphere (a water molecule) rolled over the protein's van der Waals surface (Shrake–Rupley / Lee–Richards construction). Buried residues have near-zero SASA; fully exposed residues can exceed 200 Å². The total SASA scales roughly with the number of surface residues.

Ask how reliable the model is.

  · For AlphaFold models, the B-factor field carries pLDDT — the model's own estimate of local accuracy on a 0–100 scale. Regions with pLDDT<50 should be treated as essentially unmodeled; they often correspond to intrinsically disordered segments.

  · For experimental (PDB) structures, the B-factor (temperature factor) quantifies the positional spread of each atom in the crystal — a combination of thermal vibration and static disorder — in units of Å². High B-factors mark flexible loops or poorly resolved regions; low B-factors mark the rigid, well-ordered core.

  · Predicted Aligned Error (PAE) is an AlphaFold confidence matrix: entry (i, j) is the expected error in the position of residue j, in ångströms, when the prediction is superimposed on the true structure at residue i. Low PAE within a block of residues means that block is internally rigid and well-predicted; high PAE between two blocks means their relative placement is uncertain even if each block individually is confident.

Place it in context: what it resembles, what it is annotated as, and how it looks.

  · Structural nearest neighbors (via Foldseek easy-search vs the PDB). Reported per hit: target PDB id, E-value, and alignment TM-score. A TM-score above ~0.5 is the conventional threshold for 'same fold'.

  · Functional annotations link the protein to curated databases. InterPro entries identify conserved domains and families by matching the sequence against member-database signatures (Pfam, PROSITE, CDD, …). Gene Ontology (GO) terms describe molecular function, biological process, and cellular component in a controlled vocabulary. CATH places the structure in a hierarchical fold classification (Class/Architecture/Topology/Homologous-superfamily). The organism is the source species.

  · The contact map is a binary N×N matrix image: pixel (i, j) is dark where Cα_i and Cα_j are within 8 Å and |i−j|>4. Because the |i−j|>4 filter removes local helical contacts, off-diagonal stripes parallel to the main diagonal indicate parallel β-sheets; stripes perpendicular to it indicate antiparallel β-sheets. The Ramachandran plot scatters every residue's (φ, ψ) pair against the sterically allowed regions. The PAE heatmap renders the predicted-aligned-error matrix.

  · Six ren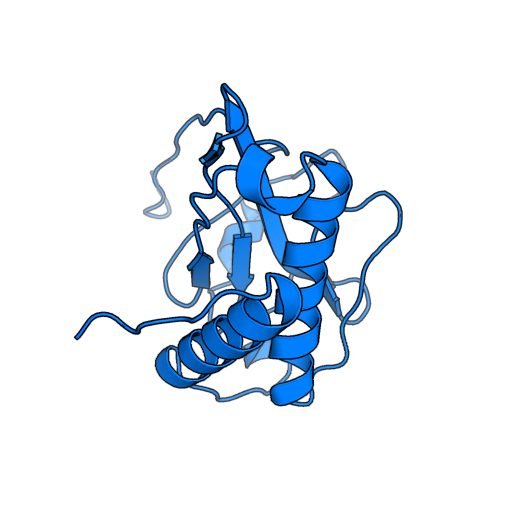dered views show the 3D structure from the faces of a cube — i.e. along ±x, ±y, ±z. Rendering representation is drawn randomly per protein from cartoon (secondary-structure ribbons), sticks (backbone bonds), or molecular surface; coloring is either N→C rainbow (blue at the N-terminus through red at the C-terminus) or one color per chain.